Protein AF-G2TJ78-F1 (afdb_monomer)

Secondary structure (DSSP, 8-state):
--S-B--TT-EEEEETTEEEEESSGGGPEEEE-TTSHHHHHHHT-BSSS-HHHHHHHHHHHHHHTT-

Sequence (67 aa):
MKYPLVRKHLMMVPFGKKLSIGTIPNGAIEIEDPDRAIDSVLSIYDGKRTVEEIHRLNVMDNIKKLI

Organism: NCBI:txid345219

Nearest PDB structures (foldseek):
  3j3w-assembly1_G  TM=6.306E-01  e=8.474E-01  Bacillus subtilis subsp. subtilis str. 168
  6spg-assembly1_G  TM=5.883E-01  e=1.249E+00  Pseudomonas aeruginosa
  8fn2-assembly1_H  TM=6.207E-01  e=1.726E+00  Borreliella burgdorferi B31
  5nd9-assembly1_H  TM=5.832E-01  e=1.517E+00  Staphylococcus aureus subsp. aureus NCTC 8325
  3j8g-assembly1_G  TM=5.586E-01  e=1.726E+00  Escherichia coli K-12

pLDDT: mean 87.37, std 10.08, range [55.19, 97.38]

Radius of gyration: 13.05 Å; Cα contacts (8 Å, |Δi|>4): 81; chains: 1; bounding box: 28×33×29 Å

Solvent-accessible surface area (backbone atoms only — not comparable to full-atom values): 4028 Å² total; per-residue (Å²): 128,68,46,48,54,63,60,87,74,50,46,76,47,80,50,96,46,29,36,35,42,27,78,48,89,93,71,36,50,76,42,87,32,73,82,43,61,60,61,58,55,55,74,66,31,71,47,80,50,36,62,69,56,50,51,54,52,54,52,51,55,56,52,62,74,76,110

Structure (mmCIF, N/CA/C/O backbone):
data_AF-G2TJ78-F1
#
_entry.id   AF-G2TJ78-F1
#
loop_
_atom_site.group_PDB
_atom_site.id
_atom_site.type_symbol
_atom_site.label_atom_id
_atom_site.label_alt_id
_atom_site.label_comp_id
_atom_site.label_asym_id
_atom_site.label_entity_id
_atom_site.label_seq_id
_atom_site.pdbx_PDB_ins_code
_atom_site.Cartn_x
_atom_site.Cartn_y
_atom_site.Cartn_z
_atom_site.occupancy
_atom_site.B_iso_or_equiv
_atom_site.auth_seq_id
_atom_site.auth_comp_id
_atom_site.auth_asym_id
_atom_site.auth_atom_id
_atom_site.pdbx_PDB_model_num
ATOM 1 N N . MET A 1 1 ? 0.767 0.561 15.687 1.00 68.12 1 MET A N 1
ATOM 2 C CA . MET A 1 1 ? 0.008 1.549 14.883 1.00 68.12 1 MET A CA 1
ATOM 3 C C . MET A 1 1 ? -1.458 1.138 14.953 1.00 68.12 1 MET A C 1
ATOM 5 O O . MET A 1 1 ? -1.716 -0.020 14.669 1.00 68.12 1 MET A O 1
ATOM 9 N N . LYS A 1 2 ? -2.384 1.992 15.420 1.00 87.44 2 LYS A N 1
ATOM 10 C CA . LYS A 1 2 ? -3.773 1.559 15.693 1.00 87.44 2 LYS A CA 1
ATOM 11 C C . LYS A 1 2 ? -4.692 1.638 14.468 1.00 87.44 2 LYS A C 1
ATOM 13 O O . LYS A 1 2 ? -5.511 0.752 14.303 1.00 87.44 2 LYS A O 1
ATOM 18 N N . TYR A 1 3 ? -4.515 2.646 13.611 1.00 94.38 3 TYR A N 1
ATOM 19 C CA . TYR A 1 3 ? -5.311 2.862 12.396 1.00 94.38 3 TYR A CA 1
ATOM 20 C C . TYR A 1 3 ? -4.376 3.194 11.226 1.00 94.38 3 TYR A C 1
ATOM 22 O O . TYR A 1 3 ? -3.962 4.350 11.094 1.00 94.38 3 TYR A O 1
ATOM 30 N N . PRO A 1 4 ? -3.926 2.199 10.444 1.00 93.62 4 PRO A N 1
ATOM 31 C CA . PRO A 1 4 ? -2.959 2.438 9.386 1.00 93.62 4 PRO A CA 1
ATOM 32 C C . PRO A 1 4 ? -3.588 3.188 8.205 1.00 93.62 4 PRO A C 1
ATOM 34 O O . PRO A 1 4 ? -4.735 2.954 7.826 1.00 93.62 4 PRO A O 1
ATOM 37 N N . LEU A 1 5 ? -2.807 4.096 7.622 1.00 93.62 5 LEU A N 1
ATOM 38 C CA . LEU A 1 5 ? -3.194 4.936 6.493 1.00 93.62 5 LEU A CA 1
ATOM 39 C C . LEU A 1 5 ? -2.018 5.044 5.525 1.00 93.62 5 LEU A C 1
ATOM 41 O O . LEU A 1 5 ? -0.927 5.464 5.924 1.00 93.62 5 LEU A O 1
ATOM 45 N N . VAL A 1 6 ? -2.249 4.740 4.248 1.00 90.88 6 VAL A N 1
ATOM 46 C CA . VAL A 1 6 ? -1.303 5.118 3.191 1.00 90.88 6 VAL A CA 1
ATOM 47 C C . VAL A 1 6 ? -1.406 6.626 2.973 1.00 90.88 6 VAL A C 1
ATOM 49 O O . VAL A 1 6 ? -2.492 7.187 2.807 1.00 90.88 6 VAL A O 1
ATOM 52 N N . ARG A 1 7 ? -0.265 7.324 3.014 1.00 88.81 7 ARG A N 1
ATOM 53 C CA . ARG A 1 7 ? -0.240 8.779 2.818 1.00 88.81 7 ARG A CA 1
ATOM 54 C C . ARG A 1 7 ? -0.763 9.106 1.420 1.00 88.81 7 ARG A C 1
ATOM 56 O O . ARG A 1 7 ? -0.221 8.616 0.443 1.00 88.81 7 ARG A O 1
ATOM 63 N N . LYS A 1 8 ? -1.747 10.006 1.330 1.00 84.06 8 LYS A N 1
ATOM 64 C CA . LYS A 1 8 ? -2.446 10.353 0.075 1.00 84.06 8 LYS A CA 1
ATOM 65 C C . LYS A 1 8 ? -1.548 10.817 -1.078 1.00 84.06 8 LYS A C 1
ATOM 67 O O . LYS A 1 8 ? -1.972 10.761 -2.221 1.00 84.06 8 LYS A O 1
ATOM 72 N N . HIS A 1 9 ? -0.353 11.328 -0.782 1.00 87.00 9 HIS A N 1
ATOM 73 C CA . HIS A 1 9 ? 0.596 11.759 -1.809 1.00 87.00 9 HIS A CA 1
ATOM 74 C C . HIS A 1 9 ? 1.435 10.611 -2.386 1.00 87.00 9 HIS A C 1
ATOM 76 O O . HIS A 1 9 ? 2.143 10.827 -3.364 1.00 87.00 9 HIS A O 1
ATOM 82 N N . LEU A 1 10 ? 1.414 9.424 -1.770 1.00 89.81 10 LEU A N 1
ATOM 83 C CA . LEU A 1 10 ? 2.080 8.241 -2.300 1.00 89.81 10 LEU A CA 1
ATOM 84 C C . LEU A 1 10 ? 1.175 7.606 -3.353 1.00 89.81 10 LEU A C 1
ATOM 86 O O . LEU A 1 10 ? 0.035 7.244 -3.068 1.00 89.81 10 LEU A O 1
ATOM 90 N N . MET A 1 11 ? 1.704 7.459 -4.559 1.00 90.12 11 MET A N 1
ATOM 91 C CA . MET A 1 11 ? 1.122 6.622 -5.594 1.00 90.12 11 MET A CA 1
ATOM 92 C C . MET A 1 11 ? 1.575 5.184 -5.367 1.00 90.12 11 MET A C 1
ATOM 94 O O . MET A 1 11 ? 2.742 4.934 -5.060 1.00 90.12 11 MET A O 1
ATOM 98 N N . MET A 1 12 ? 0.644 4.252 -5.531 1.00 92.62 12 MET A N 1
ATOM 99 C CA . MET A 1 12 ? 0.913 2.820 -5.538 1.00 92.62 12 MET A CA 1
ATOM 100 C C . MET A 1 12 ? 0.610 2.320 -6.942 1.00 92.62 12 MET A C 1
ATOM 102 O O . MET A 1 12 ? -0.516 2.462 -7.417 1.00 92.62 12 MET A O 1
ATOM 106 N N . VAL A 1 13 ? 1.627 1.812 -7.630 1.00 92.25 13 VAL A N 1
ATOM 107 C CA . VAL A 1 13 ? 1.510 1.378 -9.022 1.00 92.25 13 VAL A CA 1
ATOM 108 C C . VAL A 1 13 ? 1.971 -0.074 -9.128 1.00 92.25 13 VAL A C 1
ATOM 110 O O . VAL A 1 13 ? 3.173 -0.345 -9.028 1.00 92.25 13 VAL A O 1
ATOM 113 N N . PRO A 1 14 ? 1.047 -1.029 -9.319 1.00 92.69 14 PRO A N 1
ATOM 114 C CA . PRO A 1 14 ? 1.405 -2.411 -9.606 1.00 92.69 14 PRO A CA 1
ATOM 115 C C . PRO A 1 14 ? 2.008 -2.538 -11.017 1.00 92.69 14 PRO A C 1
ATOM 117 O O . PRO A 1 14 ? 1.421 -2.071 -11.991 1.00 92.69 14 PRO A O 1
ATOM 120 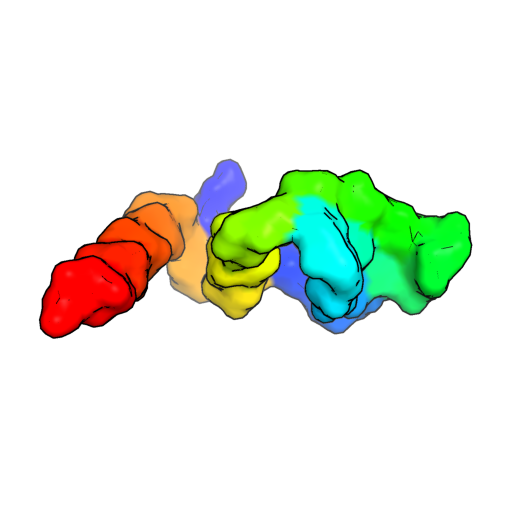N N . PHE A 1 15 ? 3.164 -3.201 -11.158 1.00 91.62 15 PHE A N 1
ATOM 121 C CA . PHE A 1 15 ? 3.795 -3.465 -12.460 1.00 91.62 15 PHE A CA 1
ATOM 122 C C . PHE A 1 15 ? 4.543 -4.808 -12.465 1.00 91.62 15 PHE A C 1
ATOM 124 O O . PHE A 1 15 ? 5.276 -5.126 -11.534 1.00 91.62 15 PHE A O 1
ATOM 131 N N . GLY A 1 16 ? 4.350 -5.644 -13.489 1.00 93.62 16 GLY A N 1
ATOM 132 C CA . GLY A 1 16 ? 4.970 -6.977 -13.537 1.00 93.62 16 GLY A CA 1
ATOM 133 C C . GLY A 1 16 ? 4.682 -7.810 -12.277 1.00 93.62 16 GL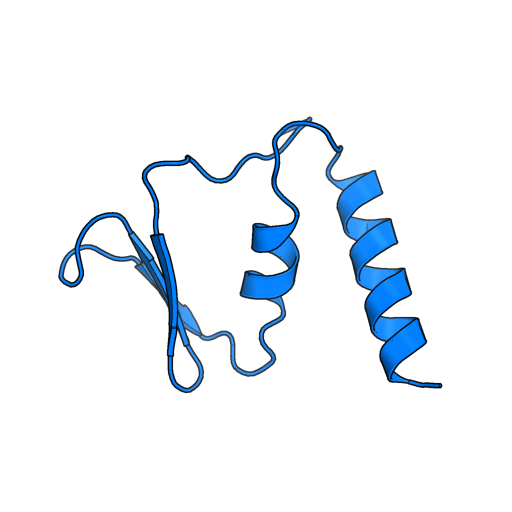Y A C 1
ATOM 134 O O . GLY A 1 16 ? 3.520 -8.007 -11.931 1.00 93.62 16 GLY A O 1
ATOM 135 N N . LYS A 1 17 ? 5.739 -8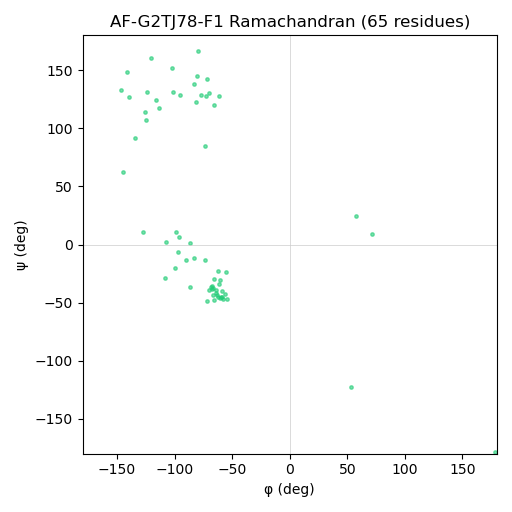.259 -11.585 1.00 96.25 17 LYS A N 1
ATOM 136 C CA . LYS A 1 17 ? 5.679 -8.955 -10.281 1.00 96.25 17 LYS A CA 1
ATOM 137 C C . LYS A 1 17 ? 5.957 -8.039 -9.083 1.00 96.25 17 LYS A C 1
ATOM 139 O O . LYS A 1 17 ? 6.148 -8.519 -7.975 1.00 96.25 17 LYS A O 1
ATOM 144 N N . LYS A 1 18 ? 5.995 -6.725 -9.298 1.00 96.25 18 LYS A N 1
ATOM 145 C CA . LYS A 1 18 ? 6.372 -5.729 -8.298 1.00 96.25 18 LYS A CA 1
ATOM 146 C C . LYS A 1 18 ? 5.263 -4.717 -8.034 1.00 96.25 18 LYS A C 1
ATOM 148 O O . LYS A 1 18 ? 4.370 -4.499 -8.859 1.00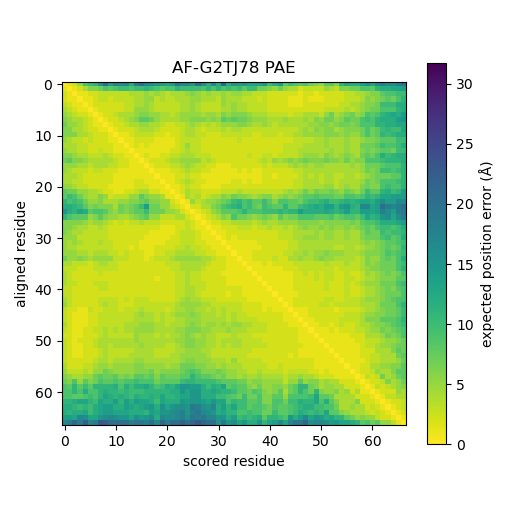 96.25 18 LYS A O 1
ATOM 153 N N . LEU A 1 19 ? 5.354 -4.058 -6.891 1.00 95.75 19 LEU A N 1
ATOM 154 C CA . LEU A 1 19 ? 4.589 -2.882 -6.511 1.00 95.75 19 LEU A CA 1
ATOM 155 C C . LEU A 1 19 ? 5.555 -1.706 -6.334 1.00 95.75 19 LEU A C 1
ATOM 157 O O . LEU A 1 19 ? 6.509 -1.803 -5.562 1.00 95.75 19 LEU A O 1
ATOM 161 N N . SER A 1 20 ? 5.312 -0.606 -7.047 1.00 95.00 20 SER A N 1
ATOM 162 C CA . SER A 1 20 ? 6.039 0.654 -6.862 1.00 95.00 20 SER A CA 1
ATOM 163 C C . SER A 1 20 ? 5.256 1.569 -5.924 1.00 95.00 20 SER A C 1
ATOM 165 O O . SER A 1 20 ? 4.069 1.800 -6.155 1.00 95.00 20 SER A O 1
ATOM 167 N N . ILE A 1 21 ? 5.897 2.101 -4.883 1.00 94.19 21 ILE A N 1
ATOM 168 C CA . ILE A 1 21 ? 5.289 3.020 -3.914 1.00 94.19 21 ILE A CA 1
ATOM 169 C C . ILE A 1 21 ? 6.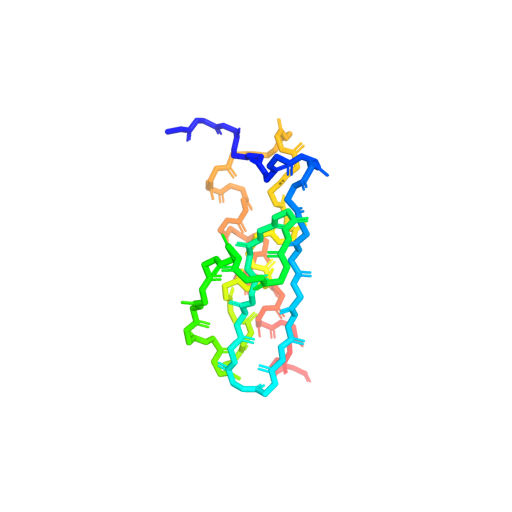132 4.288 -3.822 1.00 94.19 21 ILE A C 1
ATOM 171 O O . ILE A 1 21 ? 7.260 4.263 -3.333 1.00 94.19 21 ILE A O 1
ATOM 175 N N . GLY A 1 22 ? 5.585 5.426 -4.239 1.00 92.31 22 GLY A N 1
ATOM 176 C CA . GLY A 1 22 ? 6.321 6.686 -4.192 1.00 92.31 22 GLY A CA 1
ATOM 177 C C . GLY A 1 22 ? 5.557 7.871 -4.756 1.00 92.31 22 GLY A C 1
ATOM 178 O O . GLY A 1 22 ? 4.409 7.762 -5.169 1.00 92.31 22 GLY A O 1
ATOM 179 N N . THR A 1 23 ? 6.202 9.032 -4.759 1.00 87.88 23 THR A N 1
ATOM 180 C CA . THR A 1 23 ? 5.653 10.275 -5.329 1.00 87.88 23 THR A CA 1
ATOM 181 C C . THR A 1 23 ? 6.186 10.571 -6.728 1.00 87.88 23 THR A C 1
ATOM 183 O O . THR A 1 23 ? 5.563 11.327 -7.468 1.00 87.88 23 THR A O 1
ATOM 186 N N . ILE A 1 24 ? 7.328 9.981 -7.094 1.00 84.38 24 ILE A N 1
ATOM 187 C CA . ILE A 1 24 ? 7.995 10.141 -8.389 1.00 84.38 24 ILE A CA 1
ATOM 188 C C . ILE A 1 24 ? 8.580 8.794 -8.852 1.00 84.38 24 ILE A C 1
ATOM 190 O O . ILE A 1 24 ? 9.022 8.020 -8.001 1.00 84.38 24 ILE A O 1
ATOM 194 N N . PRO A 1 25 ? 8.651 8.516 -10.170 1.00 72.25 25 PRO A N 1
ATOM 195 C CA . PRO A 1 25 ? 9.114 7.223 -10.688 1.00 72.25 25 PRO A CA 1
ATOM 196 C C . PRO A 1 25 ? 10.519 6.810 -10.220 1.00 72.25 25 PRO A C 1
ATOM 198 O O . PRO A 1 25 ? 10.721 5.674 -9.818 1.00 72.25 25 PRO A O 1
ATOM 201 N N . ASN A 1 26 ? 11.477 7.742 -10.193 1.00 78.12 26 ASN A N 1
ATOM 202 C CA . ASN A 1 26 ? 12.884 7.440 -9.879 1.00 78.12 26 ASN A CA 1
ATOM 203 C C . ASN A 1 26 ? 13.211 7.455 -8.373 1.00 78.12 26 ASN A C 1
ATOM 205 O O . ASN A 1 26 ? 14.368 7.297 -7.994 1.00 78.12 26 ASN A O 1
ATOM 209 N N . GLY A 1 27 ? 12.215 7.699 -7.520 1.00 84.19 27 GLY A N 1
ATOM 210 C CA . GLY A 1 27 ? 12.360 7.732 -6.060 1.00 84.19 27 GLY A CA 1
ATOM 211 C C . GLY A 1 27 ? 11.360 6.830 -5.344 1.00 84.19 27 GLY A C 1
ATOM 212 O O . GLY A 1 27 ? 11.186 6.952 -4.132 1.00 84.19 27 GLY A O 1
ATOM 213 N N . ALA A 1 28 ? 10.659 5.978 -6.090 1.00 90.81 28 ALA A N 1
ATOM 214 C CA . ALA A 1 28 ? 9.697 5.049 -5.534 1.00 90.81 28 ALA A CA 1
ATOM 215 C C . ALA A 1 28 ? 10.397 3.812 -4.960 1.00 90.81 28 ALA A C 1
ATOM 217 O O . ALA A 1 28 ? 11.399 3.331 -5.487 1.00 90.81 28 ALA A O 1
ATOM 218 N N . ILE A 1 29 ? 9.844 3.293 -3.868 1.00 92.31 29 ILE A N 1
ATOM 219 C CA . ILE A 1 29 ? 10.23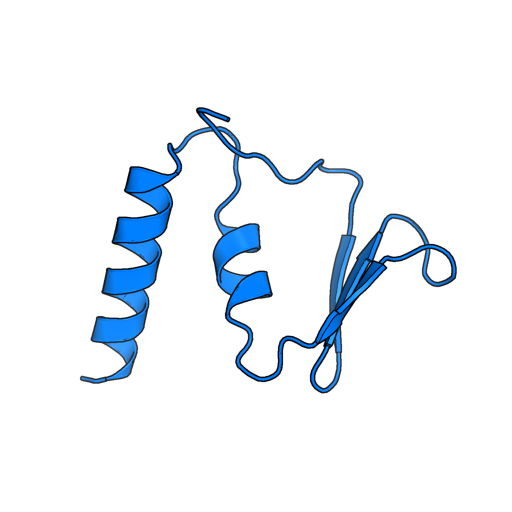7 2.009 -3.300 1.00 92.31 29 ILE A CA 1
ATOM 220 C C . ILE A 1 29 ? 9.609 0.922 -4.162 1.00 92.31 29 ILE A C 1
ATOM 222 O O . ILE A 1 29 ? 8.401 0.933 -4.392 1.00 92.31 29 ILE A O 1
ATOM 226 N N . GLU A 1 30 ? 10.418 -0.030 -4.606 1.00 93.94 30 GLU A N 1
ATOM 227 C CA . GLU A 1 30 ? 9.933 -1.214 -5.304 1.00 93.94 30 GLU A CA 1
ATOM 228 C C . GLU A 1 30 ? 9.912 -2.413 -4.363 1.00 93.94 30 GLU A C 1
ATOM 230 O O . GLU A 1 30 ? 10.899 -2.707 -3.688 1.00 93.94 30 GLU A O 1
ATOM 235 N N . ILE A 1 31 ? 8.788 -3.122 -4.345 1.00 94.81 31 ILE A N 1
ATOM 236 C CA . ILE A 1 31 ? 8.584 -4.321 -3.538 1.00 94.81 31 ILE A CA 1
ATOM 237 C C . ILE A 1 31 ? 8.186 -5.457 -4.478 1.00 94.81 31 ILE A C 1
ATOM 239 O O . ILE A 1 31 ? 7.297 -5.275 -5.306 1.00 94.81 31 ILE A O 1
ATOM 243 N N . GLU A 1 32 ? 8.826 -6.620 -4.369 1.00 97.38 32 GLU A N 1
ATOM 244 C CA . GLU A 1 32 ? 8.336 -7.840 -5.023 1.00 97.38 32 GLU A CA 1
ATOM 245 C C . GLU A 1 32 ? 6.997 -8.240 -4.387 1.00 97.38 32 GLU A C 1
ATOM 247 O O . GLU A 1 32 ? 6.909 -8.468 -3.183 1.00 97.38 32 GLU A O 1
ATOM 252 N N . ASP A 1 33 ? 5.952 -8.297 -5.204 1.00 95.69 33 ASP A N 1
ATOM 253 C CA . ASP A 1 33 ? 4.579 -8.611 -4.809 1.00 95.69 33 ASP A CA 1
ATOM 254 C C . ASP A 1 33 ? 3.887 -9.414 -5.930 1.00 95.69 33 ASP A C 1
ATOM 256 O O . ASP A 1 33 ? 2.941 -8.927 -6.564 1.00 95.69 33 ASP A O 1
ATOM 260 N N . PRO A 1 34 ? 4.391 -10.625 -6.250 1.00 93.56 34 PRO A N 1
ATOM 261 C CA . PRO A 1 34 ? 3.935 -11.401 -7.403 1.00 93.56 34 PRO A CA 1
ATOM 262 C C . PRO A 1 34 ? 2.449 -11.768 -7.323 1.00 93.56 34 PRO A C 1
ATOM 264 O O . PRO A 1 34 ? 1.769 -11.761 -8.349 1.00 93.56 34 PRO A O 1
ATOM 267 N N . ASP A 1 35 ? 1.941 -12.009 -6.113 1.00 92.56 35 ASP A N 1
ATOM 268 C CA . ASP A 1 35 ? 0.554 -12.420 -5.864 1.00 92.56 35 ASP A CA 1
ATOM 269 C C . ASP A 1 35 ? -0.363 -11.241 -5.496 1.00 92.56 35 ASP A C 1
ATOM 271 O O . ASP A 1 35 ? -1.524 -11.440 -5.138 1.00 92.56 35 ASP A O 1
ATOM 275 N N . ARG A 1 36 ? 0.143 -9.999 -5.579 1.00 91.75 36 ARG A N 1
ATOM 276 C CA . ARG A 1 36 ? -0.592 -8.766 -5.235 1.00 91.75 36 ARG A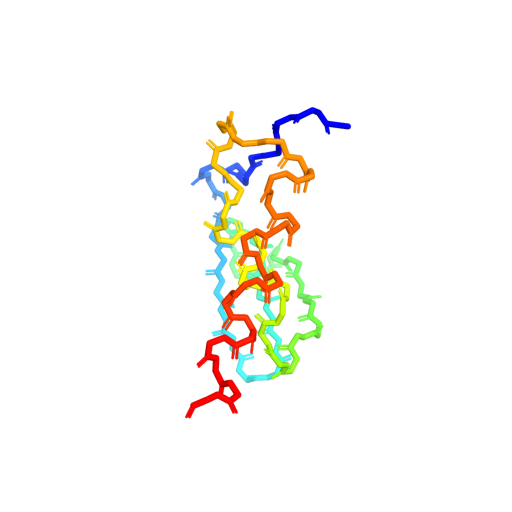 CA 1
ATOM 277 C C . ARG A 1 36 ? -1.118 -8.728 -3.797 1.00 91.75 36 ARG A C 1
ATOM 279 O O . ARG A 1 36 ? -2.100 -8.039 -3.504 1.00 91.75 36 ARG A O 1
ATOM 286 N N . ALA A 1 37 ? -0.491 -9.473 -2.891 1.00 91.00 37 ALA A N 1
ATOM 287 C CA . ALA A 1 37 ? -0.908 -9.563 -1.498 1.00 91.00 37 ALA A CA 1
ATOM 288 C C . ALA A 1 37 ? -0.646 -8.246 -0.758 1.00 91.00 37 ALA A C 1
ATOM 290 O O . ALA A 1 37 ? -1.474 -7.809 0.045 1.00 91.00 37 ALA A O 1
ATOM 291 N N . ILE A 1 38 ? 0.482 -7.595 -1.050 1.00 92.31 38 ILE A N 1
ATOM 292 C CA . ILE A 1 38 ? 0.868 -6.336 -0.409 1.00 92.31 38 ILE A CA 1
ATOM 293 C C . ILE A 1 38 ? -0.019 -5.204 -0.922 1.00 92.31 38 ILE A C 1
ATOM 295 O O . ILE A 1 38 ? -0.599 -4.481 -0.112 1.00 92.31 38 ILE A O 1
ATOM 299 N N . ASP A 1 39 ? -0.184 -5.091 -2.241 1.00 92.56 39 ASP A N 1
ATOM 300 C CA . ASP A 1 39 ? -1.075 -4.105 -2.866 1.00 92.56 39 ASP A CA 1
ATOM 301 C C . ASP A 1 39 ? -2.507 -4.206 -2.314 1.00 92.56 39 ASP A C 1
ATOM 303 O O . ASP A 1 39 ? -3.086 -3.215 -1.860 1.00 92.56 39 ASP A O 1
ATOM 307 N N . SER A 1 40 ? -3.038 -5.432 -2.223 1.00 90.31 40 SER A N 1
ATOM 308 C CA . SER A 1 40 ? -4.377 -5.688 -1.680 1.00 90.31 40 SER A CA 1
ATOM 309 C C . SER A 1 40 ? -4.518 -5.195 -0.238 1.00 90.31 40 SER A C 1
ATOM 311 O O . SER A 1 40 ? -5.489 -4.513 0.079 1.00 90.31 40 SER A O 1
ATOM 313 N N . VAL A 1 41 ? -3.546 -5.468 0.639 1.00 91.38 41 VAL A N 1
ATOM 314 C CA . VAL A 1 41 ? -3.589 -4.993 2.034 1.00 91.38 41 VAL A CA 1
ATOM 315 C C . VAL A 1 41 ? -3.493 -3.471 2.112 1.00 91.38 41 VAL A C 1
ATOM 317 O O . VAL A 1 41 ? -4.285 -2.839 2.816 1.00 91.38 41 VAL A O 1
ATOM 320 N N . LEU A 1 42 ? -2.543 -2.873 1.390 1.00 91.38 42 LEU A N 1
ATOM 321 C CA . LEU A 1 42 ? -2.312 -1.429 1.423 1.00 91.38 42 LEU A CA 1
ATOM 322 C C . LEU A 1 42 ? -3.492 -0.639 0.848 1.00 91.38 42 LEU A C 1
ATOM 324 O O . LEU A 1 42 ? -3.771 0.459 1.325 1.00 91.38 42 LEU A O 1
ATOM 328 N N . SER A 1 43 ? -4.239 -1.203 -0.103 1.00 89.00 43 SER A N 1
ATOM 329 C CA . SER A 1 43 ? -5.459 -0.586 -0.637 1.00 89.00 43 SER A CA 1
ATOM 330 C C . SER A 1 43 ? -6.563 -0.387 0.418 1.00 89.00 43 SER A C 1
ATOM 332 O O . SER A 1 43 ? -7.406 0.500 0.277 1.00 89.00 43 SER A O 1
ATOM 334 N N . ILE A 1 44 ? -6.536 -1.161 1.512 1.00 91.31 44 ILE A N 1
ATOM 335 C CA . ILE A 1 44 ? -7.525 -1.105 2.603 1.00 91.31 44 ILE A CA 1
ATOM 336 C C . ILE A 1 44 ? -7.093 -0.107 3.699 1.00 91.31 44 ILE A C 1
ATOM 338 O O . ILE A 1 44 ? -7.897 0.265 4.559 1.00 91.31 44 ILE A O 1
ATOM 342 N N . TYR A 1 45 ? -5.837 0.353 3.684 1.00 92.62 45 TYR A N 1
ATOM 343 C CA . TYR A 1 45 ? -5.277 1.264 4.689 1.00 92.62 45 TYR A CA 1
ATOM 344 C C . TYR A 1 45 ? -5.823 2.688 4.518 1.00 92.62 45 TYR A C 1
ATOM 346 O O . TYR A 1 45 ? -5.198 3.559 3.909 1.00 92.62 45 TYR A O 1
ATOM 354 N N . ASP A 1 46 ? -6.988 2.938 5.109 1.00 91.31 46 ASP A N 1
ATOM 355 C CA . ASP A 1 46 ? -7.756 4.179 4.989 1.00 91.31 46 ASP A CA 1
ATOM 356 C C . ASP A 1 46 ? -7.744 5.057 6.253 1.00 91.31 46 ASP A C 1
ATOM 358 O O . ASP A 1 46 ? -8.386 6.111 6.285 1.00 91.31 46 ASP A O 1
ATOM 362 N N . GLY A 1 47 ? -7.025 4.642 7.299 1.00 94.56 47 GLY A N 1
ATOM 363 C CA . GLY A 1 47 ? -6.977 5.330 8.588 1.00 94.56 47 GLY A CA 1
ATOM 364 C C . GLY A 1 47 ? -8.254 5.219 9.425 1.00 94.56 47 GLY A C 1
ATOM 365 O O . GLY A 1 47 ? -8.359 5.912 10.434 1.00 94.56 47 GLY A O 1
ATOM 366 N N . LYS A 1 48 ? -9.222 4.379 9.035 1.00 94.06 48 LYS A N 1
ATOM 367 C CA . LYS A 1 48 ? -10.494 4.184 9.755 1.00 94.06 48 LYS A CA 1
ATOM 368 C C . LYS A 1 48 ? -10.578 2.837 10.462 1.00 94.06 48 LYS A C 1
ATOM 370 O O . LYS A 1 48 ? -11.261 2.737 11.476 1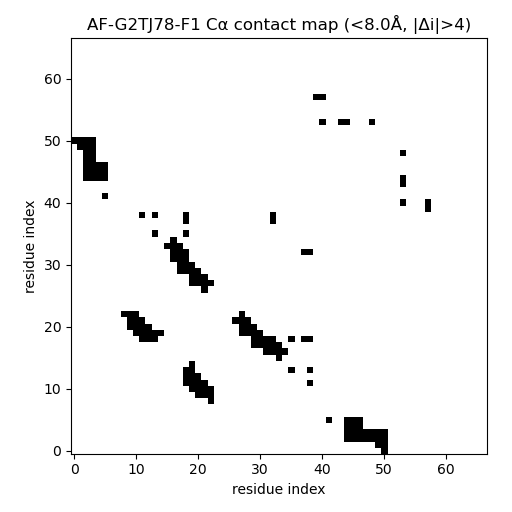.00 94.06 48 LYS A O 1
ATOM 375 N N . ARG A 1 49 ? -9.899 1.817 9.934 1.00 93.75 49 ARG A N 1
ATOM 376 C CA . ARG A 1 49 ? -9.919 0.441 10.458 1.00 93.75 49 ARG A CA 1
ATOM 377 C C . ARG A 1 49 ? -8.663 0.110 11.252 1.00 93.75 49 ARG A C 1
ATOM 379 O O . ARG A 1 49 ? -7.604 0.670 10.974 1.00 93.75 49 ARG A O 1
ATOM 386 N N . THR A 1 50 ? -8.763 -0.803 12.215 1.00 95.19 50 THR A N 1
ATOM 387 C CA . THR A 1 50 ? -7.587 -1.341 12.915 1.00 95.19 50 THR A CA 1
ATOM 388 C C . THR A 1 50 ? -6.871 -2.413 12.101 1.00 95.19 50 THR A C 1
ATOM 390 O O . THR A 1 50 ? -7.405 -2.945 11.128 1.00 95.19 50 THR A O 1
ATOM 393 N N . VAL A 1 51 ? -5.650 -2.764 12.512 1.00 91.81 51 VAL A N 1
ATOM 394 C CA . VAL A 1 51 ? -4.875 -3.843 11.878 1.00 91.81 51 VAL A CA 1
ATOM 395 C C . VAL A 1 51 ? -5.634 -5.174 11.937 1.00 91.81 51 VAL A C 1
ATOM 397 O O . VAL A 1 51 ? -5.670 -5.908 10.954 1.00 91.81 51 VAL A O 1
ATOM 400 N N . GLU A 1 52 ? -6.299 -5.463 13.055 1.00 92.88 52 GLU A N 1
ATOM 401 C CA . GLU A 1 52 ? -7.077 -6.688 13.257 1.00 92.88 52 GLU A CA 1
ATOM 402 C C . GLU A 1 52 ? -8.316 -6.732 12.353 1.00 92.88 52 GLU A C 1
ATOM 404 O O . GLU A 1 52 ? -8.667 -7.786 11.824 1.00 92.88 52 GLU A O 1
ATOM 409 N N . GLU A 1 53 ? -8.982 -5.592 12.152 1.00 93.19 53 GLU A N 1
ATOM 410 C CA . GLU A 1 53 ? -10.116 -5.479 11.229 1.00 93.19 53 GLU A CA 1
ATOM 411 C C . GLU A 1 53 ? -9.683 -5.677 9.776 1.00 93.19 53 GLU A C 1
ATOM 413 O O . GLU A 1 53 ? -10.333 -6.420 9.040 1.00 93.19 53 GLU A O 1
ATOM 418 N N . ILE A 1 54 ? -8.565 -5.068 9.375 1.00 91.81 54 ILE A N 1
ATOM 419 C CA . ILE A 1 54 ? -8.007 -5.216 8.025 1.00 91.81 54 ILE A CA 1
ATOM 420 C C . ILE A 1 54 ? -7.580 -6.665 7.775 1.00 91.81 54 ILE A C 1
ATOM 422 O O . ILE A 1 54 ? -7.875 -7.218 6.716 1.00 91.81 54 ILE A O 1
ATOM 426 N N . HIS A 1 55 ? -6.951 -7.308 8.762 1.00 89.56 55 HIS A N 1
ATOM 427 C CA . HIS A 1 55 ? -6.578 -8.716 8.676 1.00 89.56 55 HIS A CA 1
ATOM 428 C C . HIS A 1 55 ? -7.799 -9.614 8.436 1.00 89.56 55 HIS A C 1
ATOM 430 O O . HIS A 1 55 ? -7.780 -10.438 7.523 1.00 89.56 55 HIS A O 1
ATOM 436 N N . ARG A 1 56 ? -8.889 -9.417 9.194 1.00 90.25 56 ARG A N 1
ATOM 437 C CA . ARG A 1 56 ? -10.135 -10.178 9.004 1.00 90.25 56 ARG A CA 1
ATOM 438 C C . ARG A 1 56 ? -10.719 -10.000 7.601 1.00 90.25 56 ARG A C 1
ATOM 440 O O . ARG A 1 56 ? -11.091 -10.994 6.985 1.00 90.25 56 ARG A O 1
ATOM 447 N N . LEU A 1 57 ? -10.775 -8.768 7.089 1.00 86.44 57 LEU A N 1
ATOM 448 C CA . LEU A 1 57 ? -11.291 -8.484 5.742 1.00 86.44 57 LEU A CA 1
ATOM 44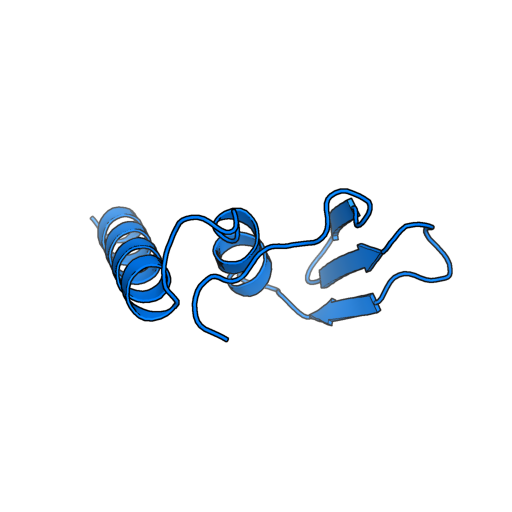9 C C . LEU A 1 57 ? -10.474 -9.196 4.658 1.00 86.44 57 LEU A C 1
ATOM 451 O O . LEU A 1 57 ? -11.046 -9.864 3.800 1.00 86.44 57 LEU A O 1
ATOM 455 N N . ASN A 1 58 ? -9.145 -9.123 4.749 1.00 83.31 58 ASN A N 1
ATOM 456 C CA . ASN A 1 58 ? -8.258 -9.759 3.780 1.00 83.31 58 ASN A CA 1
ATOM 457 C C . ASN A 1 58 ? -8.394 -11.296 3.785 1.00 83.31 58 ASN A C 1
ATOM 459 O O . ASN A 1 58 ? -8.409 -11.934 2.734 1.00 83.31 58 ASN A O 1
ATOM 463 N N . VAL A 1 59 ? -8.554 -11.912 4.963 1.00 80.00 59 VAL A N 1
ATOM 464 C CA . VAL A 1 59 ? -8.808 -13.361 5.071 1.00 80.00 59 VAL A CA 1
ATOM 465 C C . VAL A 1 59 ? -10.139 -13.743 4.413 1.00 80.00 59 VAL A C 1
ATOM 467 O O . VAL A 1 59 ? -10.189 -14.721 3.670 1.00 80.00 59 VAL A O 1
ATOM 470 N N . MET A 1 60 ? -11.208 -12.970 4.634 1.00 71.00 60 MET A N 1
ATOM 471 C CA . MET A 1 60 ? -12.518 -13.264 4.039 1.00 71.00 60 MET A CA 1
ATOM 472 C C . MET A 1 60 ? -12.530 -13.124 2.512 1.00 71.00 60 MET A C 1
ATOM 474 O O . MET A 1 60 ? -13.164 -13.938 1.842 1.00 71.00 60 MET A O 1
ATOM 478 N N . ASP A 1 61 ? -11.825 -12.141 1.951 1.00 69.94 61 ASP A N 1
ATOM 479 C CA . ASP A 1 61 ? -11.731 -11.981 0.495 1.00 69.94 61 ASP A CA 1
ATOM 480 C C . ASP A 1 61 ? -10.941 -13.118 -0.164 1.00 69.94 61 ASP A C 1
ATOM 482 O O . ASP A 1 61 ? -11.317 -13.585 -1.239 1.00 69.94 61 ASP A O 1
ATOM 486 N N . ASN A 1 62 ? -9.901 -13.632 0.497 1.00 66.44 62 ASN A N 1
ATOM 487 C CA . ASN A 1 62 ? -9.175 -14.804 0.004 1.00 66.44 62 ASN A CA 1
ATOM 488 C C . ASN A 1 62 ? -10.024 -16.078 0.057 1.00 66.44 62 ASN A C 1
ATOM 490 O O . ASN A 1 62 ? -9.963 -16.882 -0.868 1.00 66.44 62 ASN A O 1
ATOM 494 N N . ILE A 1 63 ? -10.862 -16.237 1.088 1.00 67.75 63 ILE A N 1
ATOM 495 C CA . ILE A 1 63 ? -11.824 -17.344 1.155 1.00 67.75 63 ILE A CA 1
ATOM 496 C C . ILE A 1 63 ? -12.825 -17.248 0.002 1.00 67.75 63 ILE A C 1
ATOM 498 O O . ILE A 1 63 ? -13.049 -18.245 -0.669 1.00 67.75 63 ILE A O 1
ATOM 502 N N . LYS A 1 64 ? -13.379 -16.063 -0.287 1.00 63.91 64 LYS A N 1
ATOM 503 C CA . LYS A 1 64 ? -14.320 -15.876 -1.407 1.00 63.91 64 LYS A CA 1
ATOM 504 C C . LYS A 1 64 ? -13.728 -16.203 -2.777 1.00 63.91 64 LYS A C 1
ATOM 506 O O . LYS A 1 64 ? -14.475 -16.608 -3.652 1.00 63.91 64 LYS A O 1
ATOM 511 N N . LYS A 1 65 ? -12.422 -16.017 -2.980 1.00 60.06 65 LYS A N 1
ATOM 512 C CA . LYS A 1 65 ? -11.749 -16.372 -4.243 1.00 60.06 65 LYS A CA 1
ATOM 513 C C . LYS A 1 65 ? -11.573 -17.885 -4.439 1.00 60.06 65 LYS A C 1
ATOM 515 O O . LYS A 1 65 ? -11.211 -18.299 -5.534 1.00 60.06 65 LYS A O 1
ATOM 520 N N . LEU A 1 66 ? -11.771 -18.688 -3.391 1.00 59.62 66 LEU A N 1
ATOM 521 C CA . LEU A 1 66 ? -11.602 -20.146 -3.402 1.00 59.62 66 LEU A CA 1
ATOM 522 C C . LEU A 1 66 ? -12.920 -20.920 -3.600 1.00 59.62 66 LEU A C 1
ATOM 524 O O . LEU A 1 66 ? -12.870 -22.144 -3.713 1.00 59.62 66 LEU A O 1
ATOM 528 N N . ILE A 1 67 ? -14.068 -20.234 -3.612 1.00 55.19 67 ILE A N 1
ATOM 529 C CA . ILE A 1 67 ? -15.419 -20.802 -3.794 1.00 55.19 67 ILE A CA 1
ATOM 530 C C . ILE A 1 67 ? -15.954 -20.386 -5.161 1.00 55.19 67 ILE A C 1
ATOM 532 O O . ILE A 1 67 ? -16.591 -21.237 -5.817 1.00 55.19 67 ILE A O 1
#

Mean predicted aligned error: 4.93 Å

Foldseek 3Di:
DFQFADDPQWDWDDDQQWIWTGNDDVPTDIDRHNPCLVVQLNVPRHRPHGPVRSVVVSVVVVVVVVD